Protein AF-A0A3B8QJG3-F1 (afdb_monomer_lite)

Sequence (149 aa):
MRNGHPLNTFQSDWANDLVAGKTRFGSKIPEPEEVAISIQTLANLTASSFIPDYIKVDVEGNELEAVRGLEVLPKVLLWEFNLPKFRDEFLSTVSLLVQIDQTVRFKILTEVNDGFLHAGKGEIDASALIEMVDVNQLKYFELFCFSDR

Secondary structure (DSSP, 8-state):
-PPPPTT--S-HHHHHHHHHT-STT--PPPPPPP-------HHHHT-TT---SEEEE--SS-HHHHHHT-SS--SEEEEEEETTTTHHHHHHHHHHHHHH-TT-EEEEE-TT-SS-TTSSS--B-HHHHHHHHHHTT-SEEEEEEE---

Foldseek 3Di:
DPDDDLQAAPDPVSLVCQQVCVFPVSDHDPRDDDDDDDDDAVCVVQPPVHDDLEDEDRRNPPVLVNLVSDLADHQKYKYKDAPDVCVVVVLSSLVSLCVSPVQKFKFKAAPVDPDGPPPPPDTHHSVVVNVVCVVVVGRMIMMMIGHPD

Radius of gyration: 16.16 Å; chains: 1; bounding box: 40×34×43 Å

Structure (mmCIF, N/CA/C/O backbone):
data_AF-A0A3B8QJG3-F1
#
_entry.id   AF-A0A3B8QJG3-F1
#
loop_
_atom_site.group_PDB
_atom_site.id
_atom_site.type_symbol
_atom_site.label_atom_id
_atom_site.label_alt_id
_atom_site.label_comp_id
_atom_site.label_asym_id
_atom_site.label_entity_id
_atom_site.label_seq_id
_atom_site.pdbx_PDB_ins_code
_atom_site.Cartn_x
_atom_site.Cartn_y
_atom_site.Cartn_z
_atom_site.occupancy
_atom_site.B_iso_or_equiv
_atom_site.auth_seq_id
_atom_site.auth_comp_id
_atom_site.auth_asym_id
_atom_site.auth_atom_id
_atom_site.pdbx_PDB_model_num
ATOM 1 N N . MET A 1 1 ? -4.675 -23.302 -18.559 1.00 46.91 1 MET A N 1
ATOM 2 C CA . MET A 1 1 ? -4.253 -22.068 -17.865 1.00 46.91 1 MET A CA 1
ATOM 3 C C . MET A 1 1 ? -2.828 -21.779 -18.282 1.00 46.91 1 MET A C 1
ATOM 5 O O . MET A 1 1 ? -2.033 -22.711 -18.282 1.00 46.91 1 MET A O 1
ATOM 9 N N . ARG A 1 2 ? -2.514 -20.550 -18.699 1.00 57.53 2 ARG A N 1
ATOM 10 C CA . ARG A 1 2 ? -1.113 -20.116 -18.778 1.00 57.53 2 ARG A CA 1
ATOM 11 C C . ARG A 1 2 ? -0.600 -19.940 -17.345 1.00 57.53 2 ARG A C 1
ATOM 13 O O . ARG A 1 2 ? -1.382 -19.557 -16.478 1.00 57.53 2 ARG A O 1
ATOM 20 N N . ASN A 1 3 ? 0.663 -20.270 -17.094 1.00 69.44 3 ASN A N 1
ATOM 21 C CA . ASN A 1 3 ? 1.260 -20.100 -15.770 1.00 69.44 3 ASN A CA 1
ATOM 22 C C . ASN A 1 3 ? 1.415 -18.600 -15.484 1.00 69.44 3 ASN A C 1
ATOM 24 O O . ASN A 1 3 ? 1.929 -17.872 -16.330 1.00 69.44 3 ASN A O 1
ATOM 28 N N . GLY A 1 4 ? 0.943 -18.141 -14.324 1.00 65.81 4 GLY A N 1
ATOM 29 C CA . GLY A 1 4 ? 1.162 -16.767 -13.872 1.00 65.81 4 GLY A CA 1
ATOM 30 C C . GLY A 1 4 ? 2.609 -16.559 -13.424 1.00 65.81 4 GLY A C 1
ATOM 31 O O . GLY A 1 4 ? 3.225 -17.483 -12.892 1.00 65.81 4 GLY A O 1
ATOM 32 N N . HIS A 1 5 ? 3.141 -15.356 -13.639 1.00 77.38 5 HIS A N 1
ATOM 33 C CA . HIS A 1 5 ? 4.426 -14.925 -13.095 1.00 77.38 5 HIS A CA 1
ATOM 34 C C . HIS A 1 5 ? 4.165 -13.984 -11.908 1.00 77.38 5 HIS A C 1
ATOM 36 O O . HIS A 1 5 ? 3.252 -13.164 -12.006 1.00 77.38 5 HIS A O 1
ATOM 42 N N . PRO A 1 6 ? 4.972 -14.008 -10.829 1.00 75.06 6 PRO A N 1
ATOM 43 C CA . PRO A 1 6 ? 4.871 -13.034 -9.732 1.00 75.06 6 PRO A CA 1
ATOM 44 C C . PRO A 1 6 ? 5.172 -11.580 -10.143 1.00 75.06 6 PRO A C 1
ATOM 46 O O . PRO A 1 6 ? 5.183 -10.709 -9.299 1.00 75.06 6 PRO A O 1
ATOM 49 N N . LEU A 1 7 ? 5.439 -11.316 -11.428 1.00 81.31 7 LEU A N 1
ATOM 50 C CA . LEU A 1 7 ? 5.718 -9.977 -11.967 1.00 81.31 7 LEU A CA 1
ATOM 51 C C . LEU A 1 7 ? 4.651 -9.553 -12.987 1.00 81.31 7 LEU A C 1
ATOM 53 O O . LEU A 1 7 ? 4.871 -8.649 -13.790 1.00 81.31 7 LEU A O 1
ATOM 57 N N . ASN A 1 8 ? 3.517 -10.257 -13.010 1.00 88.00 8 ASN A N 1
ATOM 58 C CA . ASN A 1 8 ? 2.366 -9.837 -13.792 1.00 88.00 8 ASN A CA 1
ATOM 59 C C . ASN A 1 8 ? 1.855 -8.504 -13.239 1.00 88.00 8 ASN A C 1
ATOM 61 O O . ASN A 1 8 ? 1.746 -8.345 -12.031 1.00 88.00 8 ASN A O 1
ATOM 65 N N . THR A 1 9 ? 1.504 -7.576 -14.123 1.00 88.44 9 THR A N 1
ATOM 66 C CA . THR A 1 9 ? 1.047 -6.240 -13.736 1.00 88.44 9 THR A CA 1
ATOM 67 C C . THR A 1 9 ? -0.008 -5.729 -14.708 1.00 88.44 9 THR A C 1
ATOM 69 O O . THR A 1 9 ? -0.023 -6.105 -15.883 1.00 88.44 9 THR A O 1
ATOM 72 N N . PHE A 1 10 ? -0.880 -4.848 -14.221 1.00 88.19 10 PHE A N 1
ATOM 73 C CA . PHE A 1 10 ? -1.792 -4.061 -15.054 1.00 88.19 10 PHE A CA 1
ATOM 74 C C . PHE A 1 10 ? -1.153 -2.761 -15.573 1.00 88.19 10 PHE A C 1
ATOM 76 O O . PHE A 1 10 ? -1.760 -2.062 -16.382 1.00 88.19 10 PHE A O 1
ATOM 83 N N . GLN A 1 11 ? 0.055 -2.421 -15.113 1.00 89.19 11 GLN A N 1
ATOM 84 C CA . GLN A 1 11 ? 0.729 -1.159 -15.405 1.00 89.19 11 GLN A CA 1
ATOM 85 C C . GLN A 1 11 ? 1.787 -1.348 -16.499 1.00 89.19 11 GLN A C 1
ATOM 87 O O . GLN A 1 11 ? 2.880 -1.859 -16.247 1.00 89.19 11 GLN A O 1
ATOM 92 N N . SER A 1 12 ? 1.497 -0.881 -17.719 1.00 88.94 12 SER A N 1
ATOM 93 C CA . SER A 1 12 ? 2.418 -0.987 -18.865 1.00 88.94 12 SER A CA 1
ATOM 94 C C . SER A 1 12 ? 3.788 -0.361 -18.584 1.00 88.94 12 SER A C 1
ATOM 96 O O . SER A 1 12 ? 4.820 -0.895 -18.979 1.00 88.94 12 SER A O 1
ATOM 98 N N . ASP A 1 13 ? 3.818 0.747 -17.848 1.00 89.19 13 ASP A N 1
ATOM 99 C CA . ASP A 1 13 ? 5.057 1.401 -17.437 1.00 89.19 13 ASP A CA 1
ATOM 100 C C . ASP A 1 13 ? 5.917 0.536 -16.509 1.00 89.19 13 ASP A C 1
ATOM 102 O O . ASP A 1 13 ? 7.137 0.497 -16.659 1.00 89.19 13 ASP A O 1
ATOM 106 N N . TRP A 1 14 ? 5.293 -0.158 -15.554 1.00 90.12 14 TRP A N 1
ATOM 107 C CA . TRP A 1 14 ? 6.005 -1.056 -14.645 1.00 90.12 14 TRP A CA 1
ATOM 108 C C . TRP A 1 14 ? 6.566 -2.259 -15.399 1.00 90.12 14 TRP A C 1
ATOM 110 O O . TRP A 1 14 ? 7.729 -2.615 -15.213 1.00 90.12 14 TRP A O 1
ATOM 120 N N . ALA A 1 15 ? 5.787 -2.816 -16.329 1.00 90.81 15 ALA A N 1
ATOM 121 C CA . ALA A 1 15 ? 6.249 -3.868 -17.227 1.00 90.81 15 ALA A CA 1
ATOM 122 C C . ALA A 1 15 ? 7.480 -3.424 -18.042 1.00 90.81 15 ALA A C 1
ATOM 124 O O . ALA A 1 15 ? 8.476 -4.147 -18.110 1.00 90.81 15 ALA A O 1
ATOM 125 N N . ASN A 1 16 ? 7.463 -2.201 -18.581 1.00 91.31 16 ASN A N 1
ATOM 126 C CA . ASN A 1 16 ? 8.602 -1.626 -19.302 1.00 91.31 16 ASN A CA 1
ATOM 127 C C . ASN A 1 16 ? 9.840 -1.460 -18.406 1.00 91.31 16 ASN A C 1
ATOM 129 O O . ASN A 1 16 ? 10.963 -1.743 -18.833 1.00 91.31 16 ASN A O 1
ATOM 133 N N . ASP A 1 17 ? 9.659 -1.017 -17.160 1.00 91.12 17 ASP A N 1
ATOM 134 C CA . ASP A 1 17 ? 10.757 -0.884 -16.202 1.00 91.12 17 ASP A CA 1
ATOM 135 C C . ASP A 1 17 ? 11.348 -2.252 -15.818 1.00 91.12 17 ASP A C 1
ATOM 137 O O . ASP A 1 17 ? 12.571 -2.370 -15.690 1.00 91.12 17 ASP A O 1
ATOM 141 N N . LEU A 1 18 ? 10.521 -3.297 -15.700 1.00 89.75 18 LEU A N 1
ATOM 142 C CA . LEU A 1 18 ? 10.963 -4.676 -15.460 1.00 89.75 18 LEU A CA 1
ATOM 143 C C . LEU A 1 18 ? 11.798 -5.219 -16.630 1.00 89.75 18 LEU A C 1
ATOM 145 O O . LEU A 1 18 ? 12.892 -5.746 -16.420 1.00 89.75 18 LEU A O 1
ATOM 149 N N . VAL A 1 19 ? 11.337 -5.044 -17.872 1.00 91.81 19 VAL A N 1
ATOM 150 C CA . VAL A 1 19 ? 12.086 -5.437 -19.083 1.00 91.81 19 VAL A CA 1
ATOM 151 C C . VAL A 1 19 ? 13.415 -4.682 -19.177 1.00 91.81 19 VAL A C 1
ATOM 153 O O . VAL A 1 19 ? 14.462 -5.246 -19.510 1.00 91.81 19 VAL A O 1
ATOM 156 N N . ALA A 1 20 ? 13.406 -3.395 -18.829 1.00 90.94 20 ALA A N 1
ATOM 157 C CA . ALA A 1 20 ? 14.599 -2.561 -18.848 1.00 90.94 20 ALA A CA 1
ATOM 158 C C . ALA A 1 20 ? 15.570 -2.841 -17.684 1.00 90.94 20 ALA A C 1
ATOM 160 O O . ALA A 1 20 ? 16.712 -2.376 -17.740 1.00 90.94 20 ALA A O 1
ATOM 161 N N . GLY A 1 21 ? 15.154 -3.595 -16.657 1.00 89.62 21 GLY A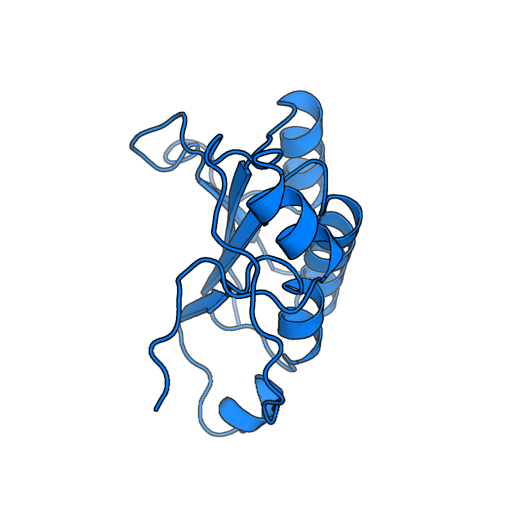 N 1
ATOM 162 C CA . GLY A 1 21 ? 15.932 -3.831 -15.437 1.00 89.62 21 GLY A CA 1
ATOM 163 C C . GLY A 1 21 ? 16.089 -2.573 -14.577 1.00 89.62 21 GLY A C 1
ATOM 164 O O . GLY A 1 21 ? 17.119 -2.386 -13.935 1.00 89.62 21 GLY A O 1
ATOM 165 N N . LYS A 1 22 ? 15.099 -1.675 -14.615 1.00 88.25 22 LYS A N 1
ATOM 166 C CA . LYS A 1 22 ? 15.080 -0.393 -13.888 1.00 88.25 22 LYS A CA 1
ATOM 167 C C . LYS A 1 22 ? 14.392 -0.475 -12.523 1.00 88.25 22 LYS A C 1
ATOM 169 O O . LYS A 1 22 ? 14.394 0.509 -11.787 1.00 88.25 22 LYS A O 1
ATOM 174 N N . THR A 1 23 ? 13.799 -1.618 -12.188 1.00 86.44 23 THR A N 1
ATOM 175 C CA . THR A 1 23 ? 13.139 -1.852 -10.897 1.00 86.44 23 THR A CA 1
ATOM 176 C C . THR A 1 23 ? 14.137 -2.265 -9.812 1.00 86.44 23 THR A C 1
ATOM 178 O O . THR A 1 23 ? 15.321 -2.496 -10.076 1.00 86.44 23 THR A O 1
ATOM 181 N N . ARG A 1 24 ? 13.651 -2.408 -8.570 1.00 82.25 24 ARG A N 1
ATOM 182 C CA . ARG A 1 24 ? 14.459 -2.859 -7.422 1.00 82.25 24 ARG A CA 1
ATOM 183 C C . ARG A 1 24 ? 15.098 -4.238 -7.616 1.00 82.25 24 ARG A C 1
ATOM 185 O O . ARG A 1 24 ? 16.126 -4.515 -7.011 1.00 82.25 24 ARG A O 1
ATOM 192 N N . PHE A 1 25 ? 14.531 -5.079 -8.482 1.00 82.12 25 PHE A N 1
ATOM 193 C CA . PHE A 1 25 ? 15.019 -6.437 -8.720 1.00 82.12 25 PHE A CA 1
ATOM 194 C C . PHE A 1 25 ? 16.333 -6.480 -9.514 1.00 82.12 25 PHE A C 1
ATOM 196 O O . PHE A 1 25 ? 16.977 -7.528 -9.562 1.00 82.12 25 PHE A O 1
ATOM 203 N N . GLY A 1 26 ? 16.722 -5.376 -10.172 1.00 79.38 26 GLY A N 1
ATOM 204 C CA . GLY A 1 26 ? 18.001 -5.225 -10.884 1.00 79.38 26 GLY A CA 1
ATOM 205 C C . GLY A 1 26 ? 18.230 -6.192 -12.054 1.00 79.38 26 GLY A C 1
ATOM 206 O O . GLY A 1 26 ? 19.295 -6.182 -12.670 1.00 79.38 26 GLY A O 1
ATOM 207 N N . SER A 1 27 ? 17.245 -7.031 -12.367 1.00 82.50 27 SER A N 1
ATOM 208 C CA . SER A 1 27 ? 17.287 -8.053 -13.403 1.00 82.50 27 SER A CA 1
ATOM 209 C C . SER A 1 27 ? 16.279 -7.721 -14.494 1.00 82.50 27 SER A C 1
ATOM 211 O O . SER A 1 27 ? 15.204 -7.188 -14.229 1.00 82.50 27 SER A O 1
ATOM 213 N N . LYS A 1 28 ? 16.661 -8.010 -15.739 1.00 88.62 28 LYS A N 1
ATOM 214 C CA . LYS A 1 28 ? 15.768 -7.881 -16.888 1.00 88.62 28 LYS A CA 1
ATOM 215 C C . LYS A 1 28 ? 14.910 -9.126 -16.992 1.00 88.62 28 LYS A C 1
ATOM 217 O O . LYS A 1 28 ? 15.435 -10.237 -16.889 1.00 88.62 28 LYS A O 1
ATOM 222 N N . ILE A 1 29 ? 13.630 -8.931 -17.263 1.00 86.81 29 ILE A N 1
ATOM 223 C CA . ILE A 1 29 ? 12.722 -10.022 -17.611 1.00 86.81 29 ILE A CA 1
ATOM 224 C C . ILE A 1 29 ? 12.523 -10.094 -19.131 1.00 86.81 29 ILE A C 1
ATOM 226 O O . ILE A 1 29 ? 12.813 -9.118 -19.829 1.00 86.81 29 ILE A O 1
ATOM 230 N N . PRO A 1 30 ? 12.059 -11.236 -19.668 1.00 87.56 30 PRO A N 1
ATOM 231 C CA . PRO A 1 30 ? 11.615 -11.316 -21.055 1.00 87.56 30 PRO A CA 1
ATOM 232 C C . PRO A 1 30 ? 10.490 -10.319 -21.352 1.00 87.56 30 PRO A C 1
ATOM 234 O O . PRO A 1 30 ? 9.740 -9.948 -20.450 1.00 87.56 30 PRO A O 1
ATOM 237 N N . GLU A 1 31 ? 10.347 -9.942 -22.623 1.00 88.62 31 GLU A N 1
ATOM 238 C CA . GLU A 1 31 ? 9.217 -9.129 -23.084 1.00 88.62 31 GLU A CA 1
ATOM 239 C C . GLU A 1 31 ? 7.883 -9.781 -22.674 1.00 88.62 31 GLU A C 1
ATOM 241 O O . GLU A 1 31 ? 7.690 -10.980 -22.926 1.00 88.62 31 GLU A O 1
ATOM 246 N N . PRO A 1 32 ? 6.975 -9.032 -22.028 1.00 86.50 32 PRO A N 1
ATOM 247 C CA . PRO A 1 32 ? 5.708 -9.569 -21.565 1.00 86.50 32 PRO A CA 1
ATOM 248 C C . PRO A 1 32 ? 4.750 -9.810 -22.736 1.00 86.50 32 PRO A C 1
ATOM 250 O O . PRO A 1 32 ? 4.778 -9.125 -23.757 1.00 86.50 32 PRO A O 1
ATOM 253 N N . GLU A 1 33 ? 3.853 -10.776 -22.562 1.00 89.44 33 GLU A N 1
ATOM 254 C CA . GLU A 1 33 ? 2.688 -10.942 -23.429 1.00 89.44 33 GLU A CA 1
ATOM 255 C C . GLU A 1 33 ? 1.485 -10.230 -22.798 1.00 89.44 33 GLU A C 1
ATOM 257 O O . GLU A 1 33 ? 1.230 -10.379 -21.602 1.00 89.44 33 GLU A O 1
ATOM 262 N N . GLU A 1 34 ? 0.705 -9.508 -23.603 1.00 90.25 34 GLU A N 1
ATOM 263 C CA . GLU A 1 34 ? -0.574 -8.956 -23.158 1.00 90.25 34 GLU A CA 1
ATOM 264 C C . GLU A 1 34 ? -1.674 -10.019 -23.208 1.00 90.25 34 GLU A C 1
ATOM 266 O O . GLU A 1 34 ? -1.876 -10.704 -24.215 1.00 90.25 34 GLU A O 1
ATOM 271 N N . VAL A 1 35 ? -2.422 -10.147 -22.111 1.00 89.88 35 VAL A N 1
ATOM 272 C CA . VAL A 1 35 ? -3.529 -11.098 -22.000 1.00 89.88 35 VAL A CA 1
ATOM 273 C C . VAL A 1 35 ? -4.762 -10.378 -21.480 1.00 89.88 35 VAL A C 1
ATOM 275 O O . VAL A 1 35 ? -4.740 -9.778 -20.409 1.00 89.88 35 VAL A O 1
ATOM 278 N N . ALA A 1 36 ? -5.866 -10.482 -22.218 1.00 90.25 36 ALA A N 1
ATOM 279 C CA . ALA A 1 36 ? -7.156 -10.005 -21.743 1.00 90.25 36 ALA A CA 1
ATOM 280 C C . ALA A 1 36 ? -7.682 -10.929 -20.634 1.00 90.25 36 ALA A C 1
ATOM 282 O O . ALA A 1 36 ? -7.841 -12.135 -20.841 1.00 90.25 36 ALA A O 1
ATOM 283 N N . ILE A 1 37 ? -7.984 -10.353 -19.472 1.00 88.06 37 ILE A N 1
ATOM 284 C CA . ILE A 1 37 ? -8.590 -11.052 -18.337 1.00 88.06 37 ILE A CA 1
ATOM 285 C C . ILE A 1 37 ? -9.853 -10.327 -17.879 1.00 88.06 37 ILE A C 1
ATOM 287 O O . ILE A 1 37 ? -9.969 -9.107 -17.991 1.00 88.06 37 ILE A O 1
ATOM 291 N N . SER A 1 38 ? -10.820 -11.082 -17.368 1.00 90.12 38 SER A N 1
ATOM 292 C CA . SER A 1 38 ? -11.985 -10.501 -16.704 1.00 90.12 38 SER A CA 1
ATOM 293 C C . SER A 1 38 ? -11.607 -10.071 -15.289 1.00 90.12 38 SER A C 1
ATOM 295 O O . SER A 1 38 ? -10.976 -10.837 -14.563 1.00 90.12 38 SER A O 1
ATOM 297 N N . ILE A 1 39 ? -12.019 -8.866 -14.899 1.00 89.06 39 ILE A N 1
ATOM 298 C CA . ILE A 1 39 ? -11.803 -8.311 -13.559 1.00 89.06 39 ILE A CA 1
ATOM 299 C C . ILE A 1 39 ? -13.128 -8.222 -12.794 1.00 89.06 39 ILE A C 1
ATOM 301 O O . ILE A 1 39 ? -14.191 -8.029 -13.388 1.00 89.06 39 ILE A O 1
ATOM 305 N N . GLN A 1 40 ? -13.066 -8.360 -11.472 1.00 90.44 40 GLN A N 1
ATOM 306 C CA . GLN A 1 40 ? -14.178 -8.136 -10.546 1.00 90.44 40 GLN A CA 1
ATOM 307 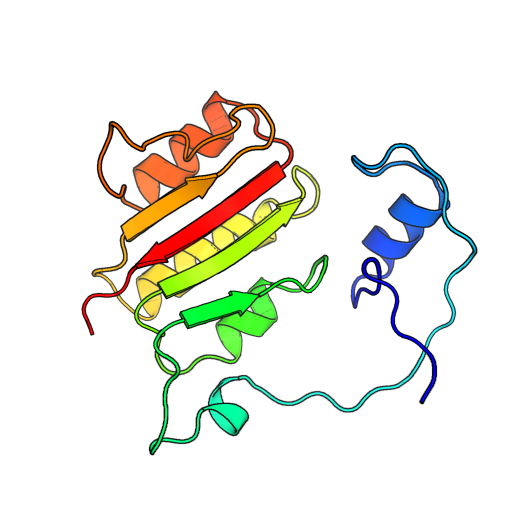C C . GLN A 1 40 ? -13.664 -7.368 -9.322 1.00 90.44 40 GLN A C 1
ATOM 309 O O . GLN A 1 40 ? -12.468 -7.389 -9.038 1.00 90.44 40 GLN A O 1
ATOM 314 N N . THR A 1 41 ? -14.554 -6.679 -8.607 1.00 90.56 41 THR A N 1
ATOM 315 C CA . THR A 1 41 ? -14.201 -5.938 -7.388 1.00 90.56 41 THR A CA 1
ATOM 316 C C . THR A 1 41 ? -14.097 -6.869 -6.185 1.00 90.56 41 THR A C 1
ATOM 318 O O . THR A 1 41 ? -14.771 -7.902 -6.127 1.00 90.56 41 THR A O 1
ATOM 321 N N . LEU A 1 42 ? -13.302 -6.471 -5.188 1.00 88.25 42 LEU A N 1
ATOM 322 C CA . LEU A 1 42 ? -13.245 -7.185 -3.913 1.00 88.25 42 LEU A CA 1
ATOM 323 C C . LEU A 1 42 ? -14.620 -7.222 -3.231 1.00 88.25 42 LEU A C 1
ATOM 325 O O . LEU A 1 42 ? -15.002 -8.281 -2.759 1.00 88.25 42 LEU A O 1
ATOM 329 N N . ALA A 1 43 ? -15.416 -6.152 -3.300 1.00 86.50 43 ALA A N 1
ATOM 330 C CA . ALA A 1 43 ? -16.781 -6.110 -2.770 1.00 86.50 43 ALA A CA 1
ATOM 331 C C . ALA A 1 43 ? -17.693 -7.206 -3.346 1.00 86.50 43 ALA A C 1
ATOM 333 O O . ALA A 1 43 ? -18.467 -7.817 -2.612 1.00 86.50 43 ALA A O 1
ATOM 334 N N . ASN A 1 44 ? -17.572 -7.510 -4.645 1.00 87.12 44 ASN A N 1
ATOM 335 C CA . ASN A 1 44 ? -18.338 -8.596 -5.261 1.00 87.12 44 ASN A CA 1
ATOM 336 C C . ASN A 1 44 ? -17.881 -9.982 -4.777 1.00 87.12 44 ASN A C 1
ATOM 338 O O . ASN A 1 44 ? -18.688 -10.910 -4.740 1.00 87.12 44 ASN A O 1
ATOM 342 N N . LEU A 1 45 ? -16.602 -10.132 -4.417 1.00 81.69 45 LEU A N 1
ATOM 343 C CA . LEU A 1 45 ? -16.049 -11.373 -3.868 1.00 81.69 45 LEU A CA 1
ATOM 344 C C . LEU A 1 45 ? -16.369 -11.535 -2.376 1.00 81.69 45 LEU A C 1
ATOM 346 O O . LEU A 1 45 ? -16.612 -12.649 -1.918 1.00 81.69 45 LEU A O 1
ATOM 350 N N . THR A 1 46 ? -16.405 -10.431 -1.633 1.00 75.06 46 THR A N 1
ATOM 351 C CA . THR A 1 46 ? -16.685 -10.367 -0.193 1.00 75.06 46 THR A CA 1
ATOM 352 C C . THR A 1 46 ? -18.137 -9.977 0.082 1.00 75.06 46 THR A C 1
ATOM 354 O O . THR A 1 46 ? -18.401 -9.210 1.009 1.00 75.06 46 THR A O 1
ATOM 357 N N . ALA A 1 47 ? -19.079 -10.447 -0.750 1.00 66.38 47 ALA A N 1
ATOM 358 C CA . ALA A 1 47 ? -20.504 -10.136 -0.627 1.00 66.38 47 ALA A CA 1
ATOM 359 C C . ALA A 1 47 ? -20.965 -10.204 0.842 1.00 66.38 47 ALA A C 1
ATOM 361 O O . ALA A 1 47 ? -20.473 -11.052 1.582 1.00 66.38 47 ALA A O 1
ATOM 362 N N . SER A 1 48 ? -21.921 -9.347 1.235 1.00 62.31 48 SER A N 1
ATOM 363 C CA . SER A 1 48 ? -22.358 -9.016 2.620 1.00 62.31 48 SER A CA 1
ATOM 364 C C . SER A 1 48 ? -22.432 -10.127 3.693 1.00 62.31 48 SER A C 1
ATOM 366 O O . SER A 1 48 ? -22.538 -9.821 4.877 1.00 62.31 48 SER A O 1
ATOM 368 N N . SER A 1 49 ? -22.374 -11.404 3.324 1.00 67.81 49 SER A N 1
ATOM 369 C CA . SER A 1 49 ? -22.271 -12.556 4.218 1.00 67.81 49 SER A CA 1
ATOM 370 C C . SER A 1 49 ? -20.846 -12.942 4.650 1.00 67.81 49 SER A C 1
ATOM 372 O O . SER A 1 49 ? -20.722 -13.763 5.556 1.00 67.81 49 SER A O 1
ATOM 374 N N . PHE A 1 50 ? -19.780 -12.437 4.013 1.00 76.69 50 PHE A N 1
ATOM 375 C CA . PHE A 1 50 ? -18.404 -12.827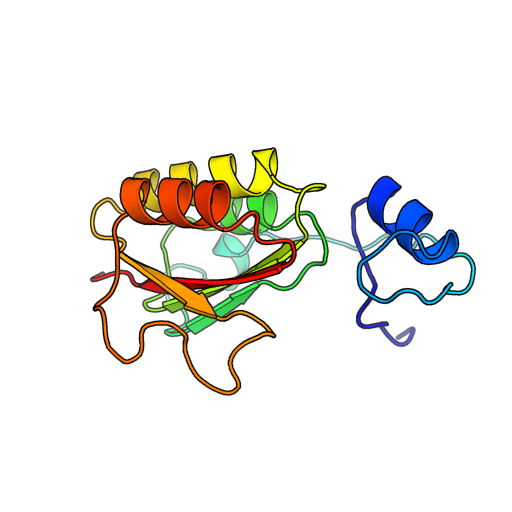 4.350 1.00 76.69 50 PHE A CA 1
ATOM 376 C C . PHE A 1 50 ? -17.368 -11.745 4.023 1.00 76.69 50 PHE A C 1
ATOM 378 O O . PHE A 1 50 ? -17.102 -11.457 2.859 1.00 76.69 50 PHE A O 1
ATOM 385 N N . ILE A 1 51 ? -16.718 -11.224 5.066 1.00 83.00 51 ILE A N 1
ATOM 386 C CA . ILE A 1 51 ? -15.514 -10.396 4.960 1.00 83.00 51 ILE A CA 1
ATOM 387 C C . ILE A 1 51 ? -14.359 -11.210 5.562 1.00 83.00 51 ILE A C 1
ATOM 389 O O . ILE A 1 51 ? -14.477 -11.642 6.712 1.00 83.00 51 ILE A O 1
ATOM 393 N N . PRO A 1 52 ? -13.263 -11.457 4.822 1.00 88.56 52 PRO A N 1
ATOM 394 C CA . PRO A 1 52 ? -12.086 -12.116 5.377 1.00 88.56 52 PRO A CA 1
ATOM 395 C C . PRO A 1 52 ? -11.503 -11.327 6.556 1.00 88.56 52 PRO A C 1
ATOM 397 O O . PRO A 1 52 ? -11.454 -10.102 6.518 1.00 88.56 52 PRO A O 1
ATOM 400 N N . ASP A 1 53 ? -10.972 -12.015 7.569 1.00 90.38 53 ASP A N 1
ATOM 401 C CA . ASP A 1 53 ? -10.221 -11.343 8.643 1.00 90.38 53 ASP A CA 1
ATOM 402 C C . ASP A 1 53 ? -8.929 -10.689 8.118 1.00 90.38 53 ASP A C 1
ATOM 404 O O . ASP A 1 53 ? -8.450 -9.705 8.680 1.00 90.38 53 ASP A O 1
ATOM 408 N N . TYR A 1 54 ? -8.364 -11.240 7.042 1.00 92.25 54 TYR A N 1
ATOM 409 C CA . TYR A 1 54 ? -7.096 -10.818 6.465 1.00 92.25 54 TYR A CA 1
ATOM 410 C C . TYR A 1 54 ? -7.145 -10.848 4.936 1.00 92.25 54 TYR A C 1
ATOM 412 O O . TYR A 1 54 ? -7.578 -11.842 4.346 1.00 92.25 54 TYR A O 1
ATOM 420 N N . ILE A 1 55 ? -6.650 -9.788 4.298 1.00 91.88 55 ILE A N 1
ATOM 421 C CA . ILE A 1 55 ? -6.441 -9.717 2.847 1.00 91.88 55 ILE A CA 1
ATOM 422 C C . ILE A 1 55 ? -5.012 -9.223 2.588 1.00 91.88 55 ILE A C 1
ATOM 424 O O . ILE A 1 55 ? -4.595 -8.216 3.156 1.00 91.88 55 ILE A O 1
ATOM 428 N N . LYS A 1 56 ? -4.274 -9.906 1.704 1.00 92.75 56 LYS A N 1
ATOM 429 C CA . LYS A 1 56 ? -3.051 -9.374 1.084 1.00 92.75 56 LYS A CA 1
ATOM 430 C C . LYS A 1 56 ? -3.384 -8.917 -0.334 1.00 92.75 56 LYS A C 1
ATOM 432 O O . LYS A 1 56 ? -3.952 -9.693 -1.103 1.00 92.75 56 LYS A O 1
ATOM 437 N N . VAL A 1 57 ? -3.017 -7.687 -0.665 1.00 90.56 57 VAL A N 1
ATOM 438 C CA . VAL A 1 57 ? -3.061 -7.116 -2.009 1.00 90.56 57 VAL A CA 1
ATOM 439 C C . VAL A 1 57 ? -1.629 -6.982 -2.507 1.00 90.56 57 VAL A C 1
ATOM 441 O O . VAL A 1 57 ? -0.815 -6.283 -1.912 1.00 90.56 57 VAL A O 1
ATOM 444 N N . ASP A 1 58 ? -1.341 -7.685 -3.592 1.00 88.38 58 ASP A N 1
ATOM 445 C CA . ASP A 1 58 ? -0.027 -7.756 -4.221 1.00 88.38 58 ASP A CA 1
ATOM 446 C C . ASP A 1 58 ? -0.266 -7.877 -5.729 1.00 88.38 58 ASP A C 1
ATOM 448 O O . ASP A 1 58 ? -0.492 -8.968 -6.260 1.00 88.38 58 ASP A O 1
ATOM 452 N N . VAL A 1 59 ? -0.432 -6.721 -6.374 1.00 86.81 59 VAL A N 1
ATOM 453 C CA . VAL A 1 59 ? -0.846 -6.611 -7.785 1.00 86.81 59 VAL A CA 1
ATOM 454 C C . VAL A 1 59 ? 0.193 -5.896 -8.650 1.00 86.81 59 VAL A C 1
ATOM 456 O O . VAL A 1 59 ? -0.043 -5.703 -9.842 1.00 86.81 59 VAL A O 1
ATOM 459 N N . GLU A 1 60 ? 1.360 -5.597 -8.065 1.00 79.06 60 GLU A N 1
ATOM 460 C CA . GLU A 1 60 ? 2.524 -4.990 -8.712 1.00 79.06 60 GLU A CA 1
ATOM 461 C C . GLU A 1 60 ? 2.140 -3.731 -9.507 1.00 79.06 60 GLU A C 1
ATOM 463 O O . GLU A 1 60 ? 2.353 -3.635 -10.723 1.00 79.06 60 GLU A O 1
ATOM 468 N N . GLY A 1 61 ? 1.537 -2.769 -8.802 1.00 73.75 61 GLY A N 1
ATOM 469 C CA . GLY A 1 61 ? 0.873 -1.598 -9.368 1.00 73.75 61 GLY A CA 1
ATOM 470 C C . GLY A 1 61 ? -0.622 -1.857 -9.552 1.00 73.75 61 GLY A C 1
ATOM 471 O O . GLY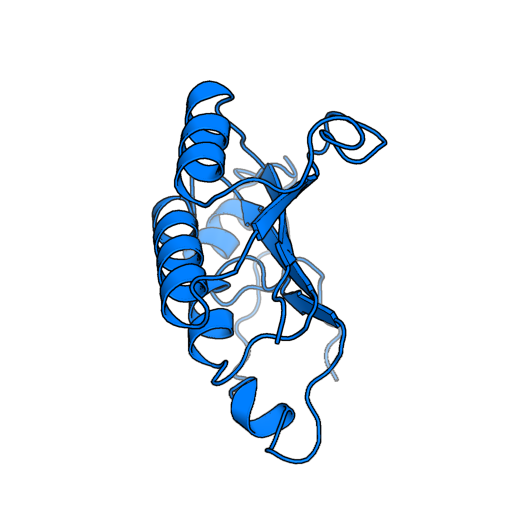 A 1 61 ? -1.003 -2.931 -10.015 1.00 73.75 61 GLY A O 1
ATOM 472 N N . ASN A 1 62 ? -1.466 -0.850 -9.283 1.00 86.62 62 ASN A N 1
ATOM 473 C CA . ASN A 1 62 ? -2.939 -0.936 -9.238 1.00 86.62 62 ASN A CA 1
ATOM 474 C C . ASN A 1 62 ? -3.519 -1.315 -7.857 1.00 86.62 62 ASN A C 1
ATOM 476 O O . ASN A 1 62 ? -4.701 -1.662 -7.750 1.00 86.62 62 ASN A O 1
ATOM 480 N N . GLU A 1 63 ? -2.714 -1.222 -6.798 1.00 89.81 63 GLU A N 1
ATOM 481 C CA . GLU A 1 63 ? -3.133 -1.312 -5.403 1.00 89.81 63 GLU A CA 1
ATOM 482 C C . GLU A 1 63 ? -4.320 -0.379 -5.116 1.00 89.81 63 GLU A C 1
ATOM 484 O O . GLU A 1 63 ? -5.318 -0.812 -4.541 1.00 89.81 63 GLU A O 1
ATOM 489 N N . LEU A 1 64 ? -4.288 0.874 -5.585 1.00 92.19 64 LEU A N 1
ATOM 490 C CA . LEU A 1 64 ? -5.376 1.829 -5.333 1.00 92.19 64 LEU A CA 1
ATOM 491 C C . LEU A 1 64 ? -6.729 1.351 -5.877 1.00 92.19 64 LEU A C 1
ATOM 493 O O . LEU A 1 64 ? -7.756 1.529 -5.218 1.00 92.19 64 LEU A O 1
ATOM 497 N N . GLU A 1 65 ? -6.760 0.739 -7.061 1.00 92.75 65 GLU A N 1
ATOM 498 C CA . GLU A 1 65 ? -8.011 0.219 -7.626 1.00 92.75 65 GLU A CA 1
ATOM 499 C C . GLU A 1 65 ? -8.521 -0.995 -6.843 1.00 92.75 65 GLU A C 1
ATOM 501 O O . GLU A 1 65 ? -9.734 -1.157 -6.685 1.00 92.75 65 GLU A O 1
ATOM 506 N N . ALA A 1 66 ? -7.621 -1.806 -6.275 1.00 90.94 66 ALA A N 1
ATOM 507 C CA . ALA A 1 66 ? -8.013 -2.857 -5.343 1.00 90.94 66 ALA A CA 1
ATOM 508 C C . ALA A 1 66 ? -8.672 -2.265 -4.081 1.00 90.94 66 ALA A C 1
ATOM 510 O O . ALA A 1 66 ? -9.729 -2.756 -3.683 1.00 90.94 66 ALA A O 1
ATOM 511 N N . VAL A 1 67 ? -8.134 -1.170 -3.511 1.00 89.94 67 VAL A N 1
ATOM 512 C CA . VAL A 1 67 ? -8.780 -0.450 -2.387 1.00 89.94 67 VAL A CA 1
ATOM 513 C C . VAL A 1 67 ? -10.169 0.040 -2.783 1.00 89.94 67 VAL A C 1
ATOM 515 O O . VAL A 1 67 ? -11.126 -0.150 -2.042 1.00 89.94 67 VAL A O 1
ATOM 518 N N . ARG A 1 68 ? -10.295 0.687 -3.950 1.00 92.50 68 ARG A N 1
ATOM 519 C CA . ARG A 1 68 ? -11.568 1.257 -4.429 1.00 92.50 68 ARG A CA 1
ATOM 520 C C . ARG A 1 68 ? -12.646 0.202 -4.622 1.00 92.50 68 ARG A C 1
ATOM 522 O O . ARG A 1 68 ? -13.829 0.520 -4.569 1.00 92.50 68 ARG A O 1
ATOM 529 N N . GLY A 1 69 ? -12.239 -1.042 -4.850 1.00 91.00 69 GLY A N 1
ATOM 530 C CA . GLY A 1 69 ? -13.134 -2.182 -4.912 1.00 91.00 69 GLY A CA 1
ATOM 531 C C . GLY A 1 69 ? -13.667 -2.646 -3.555 1.00 91.00 69 GLY A C 1
ATOM 532 O O . GLY A 1 69 ? -14.497 -3.548 -3.568 1.00 91.00 69 GLY A O 1
ATOM 533 N N . LEU A 1 70 ? -13.210 -2.104 -2.420 1.00 88.12 70 LEU A N 1
ATOM 534 C CA . LEU A 1 70 ? -13.678 -2.456 -1.076 1.00 88.12 70 LEU A CA 1
ATOM 535 C C . LEU A 1 70 ? -14.794 -1.513 -0.610 1.00 88.12 70 LEU A C 1
ATOM 537 O O . LEU A 1 70 ? -14.650 -0.295 -0.636 1.00 88.12 70 LEU A O 1
ATOM 541 N N . GLU A 1 71 ? -15.884 -2.088 -0.103 1.00 85.69 71 GLU A N 1
ATOM 542 C CA . GLU A 1 71 ? -16.933 -1.339 0.610 1.00 85.69 71 GLU A CA 1
ATOM 543 C C . GLU A 1 71 ? -16.670 -1.272 2.123 1.00 85.69 71 GLU A C 1
ATOM 545 O O . GLU A 1 71 ? -17.059 -0.317 2.796 1.00 85.69 71 GLU A O 1
ATOM 550 N N . VAL A 1 72 ? -16.004 -2.296 2.664 1.00 87.56 72 VAL A N 1
ATOM 551 C CA . VAL A 1 72 ? -15.652 -2.445 4.081 1.00 87.56 72 VAL A CA 1
ATOM 552 C C . VAL A 1 72 ? -14.239 -3.020 4.165 1.00 87.56 72 VAL A C 1
ATOM 554 O O . VAL A 1 72 ? -13.856 -3.838 3.325 1.00 87.56 72 VAL A O 1
ATOM 557 N N . LEU A 1 73 ? -13.458 -2.595 5.161 1.00 90.75 73 LEU A N 1
ATOM 558 C CA . LEU A 1 73 ? -12.119 -3.1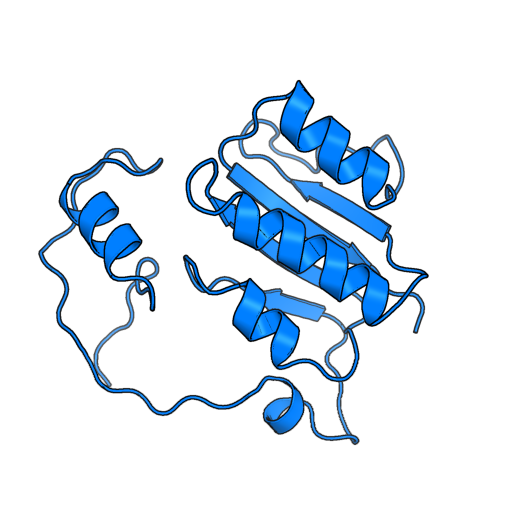37 5.389 1.00 90.75 73 LEU A CA 1
ATOM 559 C C . LEU A 1 73 ? -12.178 -4.484 6.128 1.00 90.75 73 LEU A C 1
ATOM 561 O O . LEU A 1 73 ? -13.023 -4.657 7.009 1.00 90.75 73 LEU A O 1
ATOM 565 N N . PRO A 1 74 ? -11.274 -5.430 5.813 1.00 91.62 74 PRO A N 1
ATOM 566 C CA . PRO A 1 74 ? -10.991 -6.549 6.706 1.00 91.62 74 PRO A CA 1
ATOM 567 C C . PRO A 1 74 ? -10.312 -6.038 7.987 1.00 91.62 74 PRO A C 1
ATOM 569 O O . PRO A 1 74 ? -9.792 -4.920 8.018 1.00 91.62 74 PRO A O 1
ATOM 572 N N . LYS A 1 75 ? -10.226 -6.883 9.024 1.00 92.81 75 LYS A N 1
ATOM 573 C CA . LYS A 1 75 ? -9.495 -6.531 10.259 1.00 92.81 75 LYS A CA 1
ATOM 574 C C . LYS A 1 75 ? -8.038 -6.184 9.979 1.00 92.81 75 LYS A C 1
ATOM 576 O O . LYS A 1 75 ? -7.472 -5.316 10.639 1.00 92.81 75 LYS A O 1
ATOM 581 N N . VAL A 1 76 ? -7.432 -6.877 9.014 1.00 94.12 76 VAL A N 1
ATOM 582 C CA . VAL A 1 76 ? -6.057 -6.637 8.585 1.00 94.12 76 VAL A CA 1
ATOM 583 C C . VAL A 1 76 ? -5.963 -6.651 7.064 1.00 94.12 76 VAL A C 1
ATOM 585 O O . VAL A 1 76 ? -6.389 -7.597 6.400 1.00 94.12 76 VAL A O 1
ATOM 588 N N . LEU A 1 77 ? -5.342 -5.616 6.516 1.00 93.81 77 LEU A N 1
ATOM 589 C CA . LEU A 1 77 ? -5.078 -5.473 5.092 1.00 93.81 77 LEU A CA 1
ATOM 590 C C . LEU A 1 77 ? -3.581 -5.241 4.877 1.00 93.81 77 LEU A C 1
ATOM 592 O O . LEU A 1 77 ? -3.011 -4.340 5.491 1.00 93.81 77 LEU A O 1
ATOM 596 N N . LEU A 1 78 ? -2.945 -6.068 4.047 1.00 93.81 78 LEU A N 1
ATOM 597 C CA . LEU A 1 78 ? -1.522 -5.984 3.708 1.00 93.81 78 LEU A CA 1
ATOM 598 C C . LEU A 1 78 ? -1.340 -5.553 2.251 1.00 93.81 78 LEU A C 1
ATOM 600 O O . LEU A 1 78 ? -1.995 -6.105 1.373 1.00 93.81 78 LEU A O 1
ATOM 604 N N . TRP A 1 79 ? -0.414 -4.632 2.008 1.00 91.31 79 TRP A N 1
ATOM 605 C CA . TRP A 1 79 ? -0.065 -4.096 0.690 1.00 91.31 79 TRP A CA 1
ATOM 606 C C . TRP A 1 79 ? 1.438 -4.111 0.481 1.00 91.31 79 TRP A C 1
ATOM 608 O O . TRP A 1 79 ? 2.175 -4.048 1.462 1.00 91.31 79 TRP A O 1
ATOM 618 N N . GLU A 1 80 ? 1.878 -4.046 -0.770 1.00 90.06 80 GLU A N 1
ATOM 619 C CA . GLU A 1 80 ? 3.265 -3.762 -1.136 1.00 90.06 80 GLU A CA 1
ATOM 620 C C . GLU A 1 80 ? 3.339 -2.457 -1.930 1.00 90.06 80 GLU A C 1
ATOM 622 O O . GLU A 1 80 ? 2.536 -2.224 -2.829 1.00 90.06 80 GLU A O 1
ATOM 627 N N . PHE A 1 81 ? 4.297 -1.587 -1.606 1.00 90.75 81 PHE A N 1
ATOM 628 C CA . PHE A 1 81 ? 4.507 -0.345 -2.351 1.00 90.75 81 PHE A CA 1
ATOM 629 C C . PHE A 1 81 ? 5.915 -0.280 -2.927 1.00 90.75 81 PHE A C 1
ATOM 631 O O . PHE A 1 81 ? 6.899 -0.286 -2.188 1.00 90.75 81 PHE A O 1
ATOM 638 N N . ASN A 1 82 ? 6.009 -0.133 -4.252 1.00 89.81 82 ASN A N 1
ATOM 639 C CA . ASN A 1 82 ? 7.262 0.145 -4.953 1.00 89.81 82 ASN A CA 1
ATOM 640 C C . ASN A 1 82 ? 7.426 1.667 -5.173 1.00 89.81 82 ASN A C 1
ATOM 642 O O . ASN A 1 82 ? 6.717 2.298 -5.962 1.00 89.81 82 ASN A O 1
ATOM 646 N N . LEU A 1 83 ? 8.393 2.275 -4.487 1.00 89.94 83 LEU A N 1
ATOM 647 C CA . LEU A 1 83 ? 8.687 3.709 -4.528 1.00 89.94 83 LEU A CA 1
ATOM 648 C C . LEU A 1 83 ? 10.005 4.012 -5.271 1.00 89.94 83 LEU A C 1
ATOM 650 O O . LEU A 1 83 ? 10.932 3.201 -5.267 1.00 89.94 83 LEU A O 1
ATOM 654 N N . PRO A 1 84 ? 10.132 5.194 -5.912 1.00 90.50 84 PRO A N 1
ATOM 655 C CA . PRO A 1 84 ? 9.184 6.317 -5.916 1.00 90.50 84 PRO A CA 1
ATOM 656 C C . PRO A 1 84 ? 8.054 6.202 -6.954 1.00 90.50 84 PRO A C 1
ATOM 658 O O . PRO A 1 84 ? 7.188 7.072 -6.979 1.00 90.50 84 PRO A O 1
ATOM 661 N N . LYS A 1 85 ? 8.054 5.162 -7.804 1.00 89.38 85 LYS A N 1
ATOM 662 C CA . LYS A 1 85 ? 7.134 5.021 -8.951 1.00 89.38 85 LYS A CA 1
ATOM 663 C C . LYS A 1 85 ? 5.660 5.155 -8.554 1.00 89.38 85 LYS A C 1
ATOM 665 O O . LYS A 1 85 ? 4.944 5.905 -9.206 1.00 89.38 85 LYS A O 1
ATOM 670 N N . PHE A 1 86 ? 5.238 4.498 -7.474 1.00 91.19 86 PHE A N 1
ATOM 671 C CA . PHE A 1 86 ? 3.841 4.482 -7.020 1.00 91.19 86 PHE A CA 1
ATOM 672 C C . PHE A 1 86 ? 3.586 5.384 -5.806 1.00 91.19 86 PHE A C 1
ATOM 674 O O . PHE A 1 86 ? 2.740 5.095 -4.964 1.00 91.19 86 PHE A O 1
ATOM 681 N N . ARG A 1 87 ? 4.316 6.500 -5.685 1.00 92.31 87 ARG A N 1
ATOM 682 C CA . ARG A 1 87 ? 4.152 7.427 -4.554 1.00 92.31 87 ARG A CA 1
ATOM 683 C C . ARG A 1 87 ? 2.753 8.039 -4.478 1.00 92.31 87 ARG A C 1
ATOM 685 O O . ARG A 1 87 ? 2.154 8.053 -3.406 1.00 92.31 87 ARG A O 1
ATOM 692 N N . ASP A 1 88 ? 2.242 8.549 -5.592 1.00 93.25 88 ASP A N 1
ATOM 693 C CA . ASP A 1 88 ? 0.921 9.189 -5.617 1.00 93.25 88 ASP A CA 1
ATOM 694 C C . ASP A 1 88 ? -0.193 8.168 -5.354 1.00 93.25 88 ASP A C 1
ATOM 696 O O . ASP A 1 88 ? -1.193 8.468 -4.696 1.00 93.25 88 ASP A O 1
ATOM 700 N N . GLU A 1 89 ? 0.020 6.932 -5.808 1.00 93.25 89 GLU A N 1
ATOM 701 C CA . GLU A 1 89 ? -0.861 5.800 -5.545 1.00 93.25 89 GLU A CA 1
ATOM 702 C C . GLU A 1 89 ? -0.866 5.421 -4.060 1.00 93.25 89 GLU A C 1
ATOM 704 O O . GLU A 1 89 ? -1.935 5.257 -3.473 1.00 93.25 89 GLU A O 1
ATOM 709 N N . PHE A 1 90 ? 0.306 5.382 -3.423 1.00 94.31 90 PHE A N 1
ATOM 710 C CA . PHE A 1 90 ? 0.449 5.205 -1.979 1.00 94.31 90 PHE A CA 1
ATOM 711 C C . PHE A 1 90 ? -0.324 6.272 -1.191 1.00 94.31 90 PHE A C 1
ATOM 713 O O . PHE A 1 90 ? -1.140 5.931 -0.334 1.00 94.31 90 PHE A O 1
ATOM 720 N N . LEU A 1 91 ? -0.129 7.559 -1.501 1.00 95.75 91 LEU A N 1
ATOM 721 C CA . LEU A 1 91 ? -0.820 8.653 -0.805 1.00 95.75 91 LEU A CA 1
ATOM 722 C C . LEU A 1 91 ? -2.342 8.560 -0.973 1.00 95.75 91 LEU A C 1
ATOM 724 O O . LEU A 1 91 ? -3.094 8.724 -0.00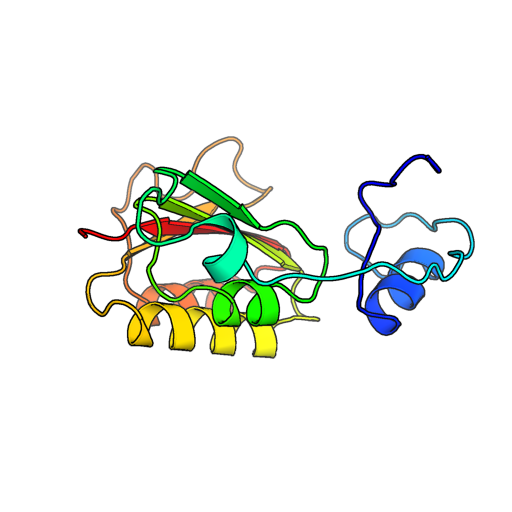9 1.00 95.75 91 LEU A O 1
ATOM 728 N N . SER A 1 92 ? -2.791 8.252 -2.190 1.00 96.44 92 SER A N 1
ATOM 729 C CA . SER A 1 92 ? -4.210 8.063 -2.501 1.00 96.44 92 SER A CA 1
ATOM 730 C C . SER A 1 92 ? -4.797 6.861 -1.762 1.00 96.44 92 SER A C 1
ATOM 732 O O . SER A 1 92 ? -5.914 6.937 -1.254 1.00 96.44 92 SER A O 1
ATOM 734 N N . THR A 1 93 ? -4.030 5.775 -1.649 1.00 95.31 93 THR A N 1
ATOM 735 C CA . THR A 1 93 ? -4.422 4.556 -0.935 1.00 95.31 93 THR A CA 1
ATOM 736 C C . THR A 1 93 ? -4.584 4.825 0.554 1.00 95.31 93 THR A C 1
ATOM 738 O O . THR A 1 93 ? -5.633 4.528 1.118 1.00 95.31 93 THR A O 1
ATOM 741 N N . VAL A 1 94 ? -3.595 5.461 1.189 1.00 95.81 94 VAL A N 1
ATOM 742 C CA . VAL A 1 94 ? -3.669 5.835 2.609 1.00 95.81 94 VAL A CA 1
ATOM 743 C C . VAL A 1 94 ? -4.858 6.761 2.868 1.00 95.81 94 VAL A C 1
ATOM 745 O O . VAL A 1 94 ? -5.608 6.547 3.819 1.00 95.81 94 VAL A O 1
ATOM 748 N N . SER A 1 95 ? -5.073 7.757 2.003 1.00 96.81 95 SER A N 1
ATOM 749 C CA . SER A 1 95 ? -6.212 8.670 2.129 1.00 96.81 95 SER A CA 1
ATOM 750 C C . SER A 1 95 ? -7.550 7.934 2.045 1.00 96.81 95 SER A C 1
ATOM 752 O O . SER A 1 95 ? -8.427 8.169 2.877 1.00 96.81 95 SER A O 1
ATOM 754 N N . LEU A 1 96 ? -7.697 7.015 1.090 1.00 95.69 96 LEU A N 1
ATOM 755 C CA . LEU A 1 96 ? -8.918 6.235 0.916 1.00 95.69 96 LEU A CA 1
ATOM 756 C C . LEU A 1 96 ? -9.165 5.279 2.092 1.00 95.69 96 LEU A C 1
ATOM 758 O O . LEU A 1 96 ? -10.296 5.168 2.554 1.00 95.69 96 LEU A O 1
ATOM 762 N N . LEU A 1 97 ? -8.122 4.647 2.637 1.00 94.94 97 LEU A N 1
ATOM 763 C CA . LEU A 1 97 ? -8.250 3.778 3.812 1.00 94.94 97 LEU A CA 1
ATOM 764 C C . LEU A 1 97 ? -8.807 4.533 5.024 1.00 94.94 97 LEU A C 1
ATOM 766 O O . LEU A 1 97 ? -9.745 4.059 5.659 1.00 94.94 97 LEU A O 1
ATOM 770 N N . VAL A 1 98 ? -8.304 5.745 5.279 1.00 95.88 98 VAL A N 1
ATOM 771 C CA . VAL A 1 98 ? -8.813 6.627 6.345 1.00 95.88 98 VAL A CA 1
ATOM 772 C C . VAL A 1 98 ? -10.253 7.087 6.077 1.00 95.88 98 VAL A C 1
ATOM 774 O O . VAL A 1 98 ? -11.026 7.292 7.013 1.00 95.88 98 VAL A O 1
ATOM 777 N N . GLN A 1 99 ? -10.639 7.263 4.809 1.00 95.12 99 GLN A N 1
ATOM 778 C CA . GLN A 1 99 ? -12.015 7.619 4.441 1.00 95.12 99 GLN A CA 1
ATOM 779 C C . GLN A 1 99 ? -12.998 6.470 4.679 1.00 95.12 99 GLN A C 1
ATOM 781 O O . GLN A 1 99 ? -14.111 6.717 5.143 1.00 95.12 99 GLN A O 1
ATOM 786 N N . ILE A 1 100 ? -12.600 5.232 4.368 1.00 92.44 100 ILE A N 1
ATOM 787 C CA . ILE A 1 100 ? -13.429 4.039 4.593 1.00 92.44 100 ILE A CA 1
ATOM 788 C C . ILE A 1 100 ? -13.606 3.795 6.099 1.00 92.44 100 ILE A C 1
ATOM 790 O O . ILE A 1 100 ? -14.717 3.513 6.567 1.00 92.44 100 ILE A O 1
ATOM 794 N N . ASP A 1 101 ? -12.526 3.936 6.870 1.00 93.50 101 ASP A N 1
ATOM 795 C CA . ASP A 1 101 ? -12.538 3.781 8.318 1.00 93.50 101 ASP A CA 1
ATOM 796 C C . ASP A 1 101 ? -11.546 4.739 8.994 1.00 93.50 101 ASP A C 1
ATOM 798 O O . ASP A 1 101 ? -10.334 4.643 8.840 1.00 93.50 101 ASP A O 1
ATOM 802 N N . GLN A 1 102 ? -12.073 5.660 9.801 1.00 94.06 102 GLN A N 1
ATOM 803 C CA . GLN A 1 102 ? -11.273 6.662 10.511 1.00 94.06 102 GLN A CA 1
ATOM 804 C C . GLN A 1 102 ? -10.463 6.085 11.680 1.00 94.06 102 GLN A C 1
ATOM 806 O O . GLN A 1 102 ? -9.622 6.786 12.237 1.00 94.06 102 GLN A O 1
ATOM 811 N N . THR A 1 103 ? -10.726 4.836 12.077 1.00 94.00 103 THR A N 1
ATOM 812 C CA . THR A 1 103 ? -10.024 4.159 13.179 1.00 94.00 103 THR A CA 1
ATOM 813 C C . THR A 1 103 ? -8.769 3.420 12.728 1.00 94.00 103 THR A C 1
ATOM 815 O O . THR A 1 103 ? -8.067 2.862 13.576 1.00 94.00 103 THR A O 1
ATOM 818 N N . VAL A 1 104 ? -8.474 3.427 11.420 1.00 95.81 104 VAL A N 1
ATOM 819 C CA . VAL A 1 104 ? -7.361 2.660 10.864 1.00 95.81 104 VAL A CA 1
ATOM 820 C C . VAL A 1 104 ? -6.027 3.057 11.465 1.00 95.81 104 VAL A C 1
ATOM 822 O O . VAL A 1 104 ? -5.721 4.235 11.666 1.00 95.81 104 VAL A O 1
ATOM 825 N N . ARG A 1 105 ? -5.201 2.044 11.705 1.00 95.44 105 ARG A N 1
ATOM 826 C CA . ARG A 1 105 ? -3.828 2.217 12.169 1.00 95.44 105 ARG A CA 1
ATOM 827 C C . ARG A 1 105 ? -2.895 1.399 11.302 1.00 95.44 105 ARG A C 1
ATOM 829 O O . ARG A 1 105 ? -3.287 0.388 10.722 1.00 95.44 105 ARG A O 1
ATOM 836 N N . PHE A 1 106 ? -1.660 1.854 11.184 1.00 94.62 106 PHE A N 1
ATOM 837 C CA . PHE A 1 106 ? -0.725 1.350 10.195 1.00 94.62 106 PHE A CA 1
ATOM 838 C C . PHE A 1 106 ? 0.528 0.774 10.832 1.00 94.62 106 PHE A C 1
ATOM 840 O O . PHE A 1 106 ? 0.956 1.178 11.913 1.00 94.62 106 PHE A O 1
ATOM 847 N N . LYS A 1 107 ? 1.156 -0.157 10.123 1.00 91.44 107 LYS A N 1
ATOM 848 C CA . LYS A 1 107 ? 2.491 -0.664 10.435 1.00 91.44 107 LYS A CA 1
ATOM 849 C C . LYS A 1 107 ? 3.201 -1.001 9.137 1.00 91.44 107 LYS A C 1
ATOM 851 O O . LYS A 1 107 ? 2.559 -1.492 8.221 1.00 91.44 107 LYS A O 1
ATOM 856 N N . ILE A 1 108 ? 4.507 -0.773 9.057 1.00 88.19 108 ILE A N 1
ATOM 857 C CA . ILE A 1 108 ? 5.281 -1.141 7.868 1.00 88.19 108 ILE A CA 1
ATOM 858 C C . ILE A 1 108 ? 6.248 -2.289 8.147 1.00 88.19 108 ILE A C 1
ATOM 860 O O . ILE A 1 108 ? 6.711 -2.468 9.273 1.00 88.19 108 ILE A O 1
ATOM 864 N N . LEU A 1 109 ? 6.583 -3.034 7.101 1.00 85.44 109 LEU A N 1
ATOM 865 C CA . LEU A 1 109 ? 7.703 -3.967 7.058 1.00 85.44 109 LEU A CA 1
ATOM 866 C C . LEU A 1 109 ? 8.641 -3.535 5.927 1.00 85.44 109 LEU A C 1
ATOM 868 O O . LEU A 1 109 ? 8.178 -3.248 4.828 1.00 85.44 109 LEU A O 1
ATOM 872 N N . THR A 1 110 ? 9.949 -3.464 6.172 1.00 81.62 110 THR A N 1
ATOM 873 C CA . THR A 1 110 ? 10.936 -3.138 5.126 1.00 81.62 110 THR A CA 1
ATOM 874 C C . THR A 1 110 ? 11.973 -4.246 5.017 1.00 81.62 110 THR A C 1
ATOM 876 O O . THR A 1 110 ? 12.251 -4.927 6.000 1.00 81.62 110 THR A O 1
ATOM 879 N N . GLU A 1 111 ? 12.589 -4.394 3.842 1.00 70.62 111 GLU A N 1
ATOM 880 C CA . GLU A 1 111 ? 13.629 -5.405 3.573 1.00 70.62 111 GLU A CA 1
ATOM 881 C C . GLU A 1 111 ? 14.859 -5.293 4.487 1.00 70.62 111 GLU A C 1
ATOM 883 O O . GLU A 1 111 ? 15.593 -6.257 4.663 1.00 70.62 111 GLU A O 1
ATOM 888 N N . VAL A 1 112 ? 15.117 -4.113 5.062 1.00 58.34 112 VAL A N 1
ATOM 889 C CA . VAL A 1 112 ? 16.338 -3.847 5.841 1.00 58.34 112 VAL A CA 1
ATOM 890 C C . VAL A 1 112 ? 16.231 -4.401 7.268 1.00 58.34 112 VAL A C 1
ATOM 892 O O . VAL A 1 112 ? 17.214 -4.405 8.005 1.00 58.34 112 VAL A O 1
ATOM 895 N N . ASN A 1 113 ? 15.054 -4.874 7.685 1.00 52.78 113 ASN A N 1
ATOM 896 C CA . ASN A 1 113 ? 14.891 -5.558 8.961 1.00 52.78 113 ASN A CA 1
ATOM 897 C C . ASN A 1 113 ? 14.193 -6.898 8.764 1.00 52.78 113 ASN A C 1
ATOM 899 O O . ASN A 1 113 ? 13.019 -6.946 8.410 1.00 52.78 113 ASN A O 1
ATOM 903 N N . ASP A 1 114 ? 14.898 -7.971 9.128 1.00 43.38 114 ASP A N 1
ATOM 904 C CA . ASP A 1 114 ? 14.413 -9.356 9.257 1.00 43.38 114 ASP A CA 1
ATOM 905 C C . ASP A 1 114 ? 13.359 -9.540 10.378 1.00 43.38 114 ASP A C 1
ATOM 907 O O . ASP A 1 114 ? 13.240 -10.579 11.025 1.00 43.38 114 ASP A O 1
ATOM 911 N N . GLY A 1 115 ? 12.577 -8.506 10.650 1.00 47.34 115 GLY A N 1
ATOM 912 C CA . GLY A 1 115 ? 11.507 -8.465 11.620 1.00 47.34 115 GLY A CA 1
ATOM 913 C C . GLY A 1 115 ? 10.776 -7.148 11.453 1.00 47.34 115 GLY A C 1
ATOM 914 O O . GLY A 1 115 ? 11.389 -6.153 11.080 1.00 47.34 115 GLY A O 1
ATOM 915 N N . PHE A 1 116 ? 9.471 -7.145 11.724 1.00 45.56 116 PHE A N 1
ATOM 916 C CA . PHE A 1 116 ? 8.643 -5.943 11.827 1.00 45.56 116 PHE A CA 1
ATOM 917 C C . PHE A 1 116 ? 9.449 -4.762 12.392 1.00 45.56 116 PHE A C 1
ATOM 919 O O . PHE A 1 116 ? 9.612 -4.642 13.611 1.00 45.56 116 PHE A O 1
ATOM 926 N N . LEU A 1 117 ? 9.950 -3.875 11.529 1.00 45.66 117 LEU A N 1
ATOM 927 C CA . LEU A 1 117 ? 10.388 -2.559 11.964 1.00 45.66 117 LEU A CA 1
ATOM 928 C C . LEU A 1 117 ? 9.162 -1.948 12.612 1.00 45.66 117 LEU A C 1
ATOM 930 O O . LEU A 1 117 ? 8.119 -1.854 11.980 1.00 45.66 117 LEU A O 1
ATOM 934 N N . HIS A 1 118 ? 9.268 -1.642 13.900 1.00 46.69 118 HIS A N 1
ATOM 935 C CA . HIS A 1 118 ? 8.149 -1.324 14.794 1.00 46.69 118 HIS A CA 1
ATOM 936 C C . HIS A 1 118 ? 7.456 -2.522 15.465 1.00 46.69 118 HIS A C 1
ATOM 938 O O . HIS A 1 118 ? 6.298 -2.448 15.849 1.00 46.69 118 HIS A O 1
ATOM 944 N N . ALA A 1 119 ? 8.174 -3.602 15.778 1.00 39.47 119 ALA A N 1
ATOM 945 C CA . ALA A 1 119 ? 7.810 -4.434 16.933 1.00 39.47 119 ALA A CA 1
ATOM 946 C C . ALA A 1 119 ? 7.958 -3.681 18.284 1.00 39.47 119 ALA A C 1
ATOM 948 O O . ALA A 1 119 ? 7.554 -4.206 19.316 1.00 39.47 119 ALA A O 1
ATOM 949 N N . GLY A 1 120 ? 8.513 -2.455 18.287 1.00 42.34 120 GLY A N 1
ATOM 950 C CA . GLY A 1 120 ? 8.722 -1.630 19.490 1.00 42.34 120 GLY A CA 1
ATOM 951 C C . GLY A 1 120 ? 8.019 -0.262 19.531 1.00 42.34 120 GLY A C 1
ATOM 952 O O . GLY A 1 120 ? 8.045 0.388 20.571 1.00 42.34 120 GLY A O 1
ATOM 953 N N . LYS A 1 121 ? 7.383 0.193 18.444 1.00 54.66 121 LYS A N 1
ATOM 954 C CA . LYS A 1 121 ? 6.443 1.329 18.452 1.00 54.66 121 LYS A CA 1
ATOM 955 C C . LYS A 1 121 ? 5.114 0.773 17.958 1.00 54.66 121 LYS A C 1
ATOM 957 O O . LYS A 1 121 ? 5.127 -0.004 17.014 1.00 54.66 121 LYS A O 1
ATOM 962 N N . GLY A 1 122 ? 4.019 1.077 18.644 1.00 73.06 122 GLY A N 1
ATOM 963 C CA . GLY A 1 122 ? 2.697 0.584 18.263 1.00 73.06 122 GLY A CA 1
ATOM 964 C C . GLY A 1 122 ? 2.296 0.999 16.846 1.00 73.06 122 GLY A C 1
ATOM 965 O O . GLY A 1 122 ? 3.045 1.659 16.126 1.00 73.06 122 GLY A O 1
ATOM 966 N N . GLU A 1 123 ? 1.094 0.601 16.458 1.00 88.44 123 GLU A N 1
ATOM 967 C CA . GLU A 1 123 ? 0.478 1.031 15.207 1.00 88.44 123 GLU A CA 1
ATOM 968 C C . GLU A 1 123 ? 0.429 2.575 15.144 1.00 88.44 123 GLU A C 1
ATOM 970 O O . GLU A 1 123 ? 0.223 3.239 16.164 1.00 88.44 123 GLU A O 1
ATOM 975 N N . ILE A 1 124 ? 0.675 3.147 13.964 1.00 92.31 124 ILE A N 1
ATOM 976 C CA . ILE A 1 124 ? 0.788 4.597 13.733 1.00 92.31 124 ILE A CA 1
ATOM 977 C C . ILE A 1 124 ? -0.392 5.129 12.915 1.00 92.31 124 ILE A C 1
ATOM 979 O O . ILE A 1 124 ? -1.049 4.371 12.205 1.00 92.31 124 ILE A O 1
ATOM 983 N N . ASP A 1 125 ? -0.661 6.431 12.990 1.00 94.94 125 ASP A N 1
ATOM 984 C CA . ASP A 1 125 ? -1.658 7.079 12.132 1.00 94.94 125 ASP A CA 1
ATOM 985 C C . ASP A 1 125 ? -1.115 7.386 10.720 1.00 94.94 125 ASP A C 1
ATOM 987 O O . ASP A 1 125 ? 0.074 7.222 10.425 1.00 94.94 125 ASP A O 1
ATOM 991 N N . ALA A 1 126 ? -2.005 7.829 9.828 1.00 96.00 126 ALA A N 1
ATOM 992 C CA . ALA A 1 126 ? -1.673 8.151 8.441 1.00 96.00 126 ALA A CA 1
ATOM 993 C C . ALA A 1 126 ? -0.629 9.274 8.302 1.00 96.00 126 ALA A C 1
ATOM 995 O O . ALA A 1 126 ? 0.217 9.212 7.411 1.00 96.00 126 ALA A O 1
ATOM 996 N N . SER A 1 127 ? -0.662 10.286 9.174 1.00 95.31 127 SER A N 1
ATOM 997 C CA . SER A 1 127 ? 0.279 11.410 9.117 1.00 95.31 127 SER A CA 1
ATOM 998 C C . SER A 1 127 ? 1.691 10.944 9.465 1.00 95.31 127 SER A C 1
ATOM 1000 O O . SER A 1 127 ? 2.632 11.218 8.721 1.00 95.31 127 SER A O 1
ATOM 1002 N N . ALA A 1 128 ? 1.824 10.174 10.549 1.00 93.44 128 ALA A N 1
ATOM 1003 C CA . ALA A 1 128 ? 3.089 9.585 10.971 1.00 93.44 128 ALA A CA 1
ATOM 1004 C C . ALA A 1 128 ? 3.636 8.585 9.937 1.00 93.44 128 ALA A C 1
ATOM 1006 O O . ALA A 1 128 ? 4.846 8.529 9.713 1.00 93.44 128 ALA A O 1
ATOM 1007 N N . LEU A 1 129 ? 2.758 7.818 9.277 1.00 94.00 129 LEU A N 1
ATOM 1008 C CA . LEU A 1 129 ? 3.135 6.924 8.180 1.00 94.00 129 LEU A CA 1
ATOM 1009 C C . LEU A 1 129 ? 3.753 7.699 7.009 1.00 94.00 129 LEU A C 1
ATOM 1011 O O . LEU A 1 129 ? 4.838 7.343 6.551 1.00 94.00 129 LEU A O 1
ATOM 1015 N N . ILE A 1 130 ? 3.079 8.752 6.538 1.00 94.38 130 ILE A N 1
ATOM 1016 C CA . ILE A 1 130 ? 3.545 9.567 5.408 1.00 94.38 130 ILE A CA 1
ATOM 1017 C C . ILE A 1 130 ? 4.881 10.239 5.747 1.00 94.38 130 ILE A C 1
ATOM 1019 O O . ILE A 1 130 ? 5.826 10.148 4.965 1.00 94.38 130 ILE A O 1
ATOM 1023 N N . GLU A 1 131 ? 4.996 10.842 6.934 1.00 92.38 131 GLU A N 1
ATOM 1024 C CA . GLU A 1 131 ? 6.244 11.458 7.400 1.00 92.38 131 GLU A CA 1
ATOM 1025 C C . GLU A 1 131 ? 7.396 10.445 7.421 1.00 92.38 131 GLU A C 1
ATOM 1027 O O . GLU A 1 131 ? 8.488 10.716 6.919 1.00 92.38 131 GLU A O 1
ATOM 1032 N N . MET A 1 132 ? 7.157 9.250 7.962 1.00 88.69 132 MET A N 1
ATOM 1033 C CA . MET A 1 132 ? 8.171 8.204 8.052 1.00 88.69 132 MET A CA 1
ATOM 1034 C C . MET A 1 132 ? 8.633 7.723 6.670 1.00 88.69 132 MET A C 1
ATOM 1036 O O . MET A 1 132 ? 9.838 7.544 6.475 1.00 88.69 132 MET A O 1
ATOM 1040 N N . VAL A 1 133 ? 7.716 7.515 5.719 1.00 89.75 133 VAL A N 1
ATOM 1041 C CA . VAL A 1 133 ? 8.064 7.116 4.343 1.00 89.75 133 VAL A CA 1
ATOM 1042 C C . VAL A 1 133 ? 8.950 8.176 3.680 1.00 89.75 133 VAL A C 1
ATOM 1044 O O . VAL A 1 133 ? 9.950 7.829 3.046 1.00 89.75 133 VAL A O 1
ATOM 1047 N N . ASP A 1 134 ? 8.633 9.454 3.887 1.00 88.69 134 ASP A N 1
ATOM 1048 C CA . ASP A 1 134 ? 9.342 10.586 3.285 1.00 88.69 134 ASP A CA 1
ATOM 1049 C C . ASP A 1 134 ? 10.735 10.784 3.881 1.00 88.69 134 ASP A C 1
ATOM 1051 O O . ASP A 1 134 ? 11.723 10.873 3.149 1.00 88.69 134 ASP A O 1
ATOM 1055 N N . VAL A 1 135 ? 10.828 10.805 5.214 1.00 87.56 135 VAL A N 1
ATOM 1056 C CA . VAL A 1 135 ? 12.085 11.015 5.946 1.00 87.56 135 VAL A CA 1
ATOM 1057 C C . VAL A 1 135 ? 13.085 9.899 5.660 1.00 87.56 135 VAL A C 1
ATOM 1059 O O . VAL A 1 135 ? 14.271 10.168 5.473 1.00 87.56 135 VAL A O 1
ATOM 1062 N N . ASN A 1 136 ? 12.621 8.649 5.605 1.00 85.12 136 ASN A N 1
ATOM 1063 C CA . ASN A 1 136 ? 13.497 7.496 5.392 1.00 85.12 136 ASN A CA 1
ATOM 1064 C C . ASN A 1 136 ? 13.749 7.194 3.909 1.00 85.12 136 ASN A C 1
ATOM 1066 O O . ASN A 1 136 ? 14.520 6.283 3.610 1.00 85.12 136 ASN A O 1
ATOM 1070 N N . GLN A 1 137 ? 13.119 7.938 2.989 1.00 86.56 137 GLN A N 1
ATOM 1071 C CA . GLN A 1 137 ? 13.237 7.744 1.540 1.00 86.56 137 GLN A CA 1
ATOM 1072 C C . GLN A 1 137 ? 13.054 6.274 1.136 1.00 86.56 137 GLN A C 1
ATOM 1074 O O . GLN A 1 137 ? 13.845 5.713 0.368 1.00 86.56 137 GLN A O 1
ATOM 1079 N N . LEU A 1 138 ? 12.031 5.627 1.707 1.00 86.62 138 LEU A N 1
ATOM 1080 C CA . LEU A 1 138 ? 11.801 4.202 1.495 1.00 86.62 138 LEU A CA 1
ATOM 1081 C C . LEU A 1 138 ? 11.561 3.929 0.009 1.00 86.62 138 LEU A C 1
ATOM 1083 O O . LEU A 1 138 ? 10.794 4.628 -0.649 1.00 86.62 138 LEU A O 1
ATOM 1087 N N . LYS A 1 139 ? 12.231 2.901 -0.515 1.00 88.00 139 LYS A N 1
ATOM 1088 C CA . LYS A 1 139 ? 12.071 2.443 -1.906 1.00 88.00 139 LYS A CA 1
ATOM 1089 C C . LYS A 1 139 ? 11.075 1.299 -2.031 1.00 88.00 139 LYS A C 1
ATOM 1091 O O . LYS A 1 139 ? 10.508 1.086 -3.095 1.00 88.00 139 LYS A O 1
ATOM 1096 N N . TYR A 1 140 ? 10.890 0.558 -0.949 1.00 88.94 140 TYR A N 1
ATOM 1097 C CA . TYR A 1 140 ? 9.949 -0.539 -0.865 1.00 88.94 140 TYR A CA 1
ATOM 1098 C C . TYR A 1 140 ? 9.567 -0.779 0.593 1.00 88.94 140 TYR A C 1
ATOM 1100 O O . TYR A 1 140 ? 10.417 -0.660 1.484 1.00 88.94 140 TYR A O 1
ATOM 1108 N N . PHE A 1 141 ? 8.302 -1.109 0.823 1.00 89.69 141 PHE A N 1
ATOM 1109 C CA . PHE A 1 141 ? 7.809 -1.608 2.098 1.00 89.69 141 PHE A CA 1
ATOM 1110 C C . PHE A 1 141 ? 6.488 -2.347 1.902 1.00 89.69 141 PHE A C 1
ATOM 1112 O O . PHE A 1 141 ? 5.733 -2.058 0.970 1.00 89.69 141 PHE A O 1
ATOM 1119 N N . GLU A 1 142 ? 6.192 -3.248 2.830 1.00 90.94 142 GLU A N 1
ATOM 1120 C CA . GLU A 1 142 ? 4.844 -3.763 3.012 1.00 90.94 142 GLU A CA 1
ATOM 1121 C C . GLU A 1 142 ? 4.103 -2.892 4.028 1.00 90.94 142 GLU A C 1
ATOM 1123 O O . GLU A 1 142 ? 4.676 -2.498 5.048 1.00 90.94 142 GLU A O 1
ATOM 1128 N N . LEU A 1 143 ? 2.837 -2.582 3.769 1.00 92.56 143 LEU A N 1
ATOM 1129 C CA . LEU A 1 143 ? 1.980 -1.798 4.651 1.00 92.56 143 LEU A CA 1
ATOM 1130 C C . LEU A 1 143 ? 0.890 -2.688 5.231 1.00 92.56 143 LEU A C 1
ATOM 1132 O O . LEU A 1 143 ? 0.055 -3.197 4.499 1.00 92.56 143 LEU A O 1
ATOM 1136 N N . PHE A 1 144 ? 0.847 -2.812 6.546 1.00 93.94 144 PHE A N 1
ATOM 1137 C CA . PHE A 1 144 ? -0.295 -3.337 7.277 1.00 93.94 144 PHE A CA 1
ATOM 1138 C C . PHE A 1 144 ? -1.226 -2.181 7.639 1.00 93.94 144 PHE A C 1
ATOM 1140 O O . PHE A 1 144 ? -0.778 -1.158 8.159 1.00 93.94 144 PHE A O 1
ATOM 1147 N N . CYS A 1 145 ? -2.516 -2.372 7.406 1.00 95.31 145 CYS A N 1
ATOM 1148 C CA . CYS A 1 145 ? -3.604 -1.521 7.859 1.00 95.31 145 CYS A CA 1
ATOM 1149 C C . CYS A 1 145 ? -4.523 -2.360 8.753 1.00 95.31 145 CYS A C 1
ATOM 1151 O O . CYS A 1 145 ? -4.985 -3.424 8.342 1.00 95.31 145 CYS A O 1
ATOM 1153 N N . PHE A 1 146 ? -4.743 -1.895 9.978 1.00 95.00 146 PHE A N 1
ATOM 1154 C CA . PHE A 1 146 ? -5.596 -2.518 10.985 1.00 95.00 146 PHE A CA 1
ATOM 1155 C C . PHE A 1 146 ? -6.886 -1.713 11.118 1.00 95.00 146 PHE A C 1
ATOM 1157 O O . PHE A 1 146 ? -6.813 -0.489 11.203 1.00 95.00 146 PHE A O 1
ATOM 1164 N N . SER A 1 147 ? -8.035 -2.386 11.159 1.00 93.06 147 SER A N 1
ATOM 1165 C CA . SER A 1 147 ? -9.364 -1.791 11.364 1.00 93.06 147 SER A CA 1
ATOM 1166 C C . SER A 1 147 ? -10.024 -2.403 12.605 1.00 93.06 147 SER A C 1
ATOM 1168 O O . SER A 1 147 ? -9.892 -3.604 12.843 1.00 93.06 147 SER A O 1
ATOM 1170 N N . ASP A 1 148 ? -10.724 -1.581 13.395 1.00 86.88 148 ASP A N 1
ATOM 1171 C CA . ASP A 1 148 ? -11.421 -2.009 14.623 1.00 86.88 148 ASP A CA 1
ATOM 1172 C C . ASP A 1 148 ? -12.848 -2.533 14.382 1.00 86.88 148 ASP A C 1
ATOM 1174 O O . ASP A 1 148 ? -13.552 -2.852 15.345 1.00 86.88 148 ASP A O 1
ATOM 1178 N N . ARG A 1 149 ? -13.308 -2.566 13.127 1.00 71.81 149 ARG A N 1
ATOM 1179 C CA . ARG A 1 149 ? -14.672 -2.993 12.787 1.00 71.81 149 ARG A CA 1
ATOM 1180 C C . ARG A 1 149 ? -14.901 -4.500 12.901 1.00 71.81 149 ARG A C 1
ATOM 1182 O O . ARG A 1 149 ? -13.969 -5.299 12.658 1.00 71.81 149 ARG A O 1
#

pLDDT: mean 85.21, std 12.79, range [39.47, 96.81]